Protein AF-A0A5R2MYH1-F1 (afdb_monomer_lite)

Foldseek 3Di:
DDPPPLAPDFPAWAWEDDPNDIWIWTHDPNWTFIDDPVLLQDLVSVQVSCCVGVVDGHDDDDNVRSNVVSVVRVVRHHYDYNVPDDDPPPPDWPDWDDPDDQWIWTHDPNDIDIDGDDDD

pLDDT: mean 88.07, std 13.49, range [37.47, 98.0]

Secondary structure (DSSP, 8-state):
-PPPTTS---SEEEEEEETTEEEEEEEETTEEEEE-HHHHH-HHHHHHHHHHHHS--PPP--HHHHHHHHHHHHHTPEEEEGGGSPPPTT---SEEEE-STTEEEEEETTEEEEEE----

Sequence (120 aa):
MMLSEDEFVIDRLVKYVGNGRVRWHVEFRGHRIELTTGQLKKQPTFRRKMLEQASVLPPQRTGANYRRWAVDLRKNAIELPWRDRPVDAGFAIDRLVSHGGDRWTVEYQGKAIKFTTTKL

Structure (mmCIF, N/CA/C/O backbone):
data_AF-A0A5R2MYH1-F1
#
_entry.id   AF-A0A5R2MYH1-F1
#
loop_
_atom_site.group_PDB
_atom_site.id
_atom_site.type_symbol
_atom_site.label_atom_id
_atom_site.label_alt_id
_atom_site.label_comp_id
_atom_site.label_asym_id
_atom_site.label_entity_id
_atom_site.label_seq_id
_atom_site.pdbx_PDB_ins_code
_atom_site.Cartn_x
_atom_site.Cartn_y
_atom_site.Cartn_z
_atom_site.occupancy
_atom_site.B_iso_or_equiv
_atom_site.auth_seq_id
_atom_site.auth_comp_id
_atom_site.auth_asym_id
_atom_site.auth_atom_id
_atom_site.pdbx_PDB_model_num
ATOM 1 N N . MET A 1 1 ? -18.241 -18.823 17.562 1.00 38.09 1 MET A N 1
ATOM 2 C CA . MET A 1 1 ? -17.811 -17.443 17.865 1.00 38.09 1 MET A CA 1
ATOM 3 C C . MET A 1 1 ? -17.980 -16.648 16.579 1.00 38.09 1 MET A C 1
ATOM 5 O O . MET A 1 1 ? -17.203 -16.861 15.660 1.00 38.09 1 MET A O 1
ATOM 9 N N . MET A 1 2 ? -19.067 -15.881 16.443 1.00 37.47 2 MET A N 1
ATOM 10 C CA . MET A 1 2 ? -19.255 -15.013 15.276 1.00 37.47 2 MET A CA 1
ATOM 11 C C . MET A 1 2 ? -18.335 -13.804 15.448 1.00 37.47 2 MET A C 1
ATOM 13 O O . MET A 1 2 ? -18.436 -13.110 16.458 1.00 37.47 2 MET A O 1
ATOM 17 N N . LEU A 1 3 ? -17.420 -13.583 14.505 1.00 44.72 3 LEU A N 1
ATOM 18 C CA . LEU A 1 3 ? -16.768 -12.283 14.355 1.00 44.72 3 LEU A CA 1
ATOM 19 C C . LEU A 1 3 ? -17.895 -11.297 14.032 1.00 44.72 3 LEU A C 1
ATOM 21 O O . LEU A 1 3 ? -18.620 -11.516 13.063 1.00 44.72 3 LEU A O 1
ATOM 25 N N . SER A 1 4 ? -18.119 -10.282 14.865 1.00 47.78 4 SER A N 1
ATOM 26 C CA . SER A 1 4 ? -19.108 -9.252 14.542 1.00 47.78 4 SER A CA 1
ATOM 27 C C . SER A 1 4 ? -18.712 -8.614 13.210 1.00 47.78 4 SER A C 1
ATOM 29 O O . SER A 1 4 ? -17.544 -8.258 13.043 1.00 47.78 4 SER A O 1
ATOM 31 N N . GLU A 1 5 ? -19.659 -8.435 12.286 1.00 47.34 5 GLU A N 1
ATOM 32 C CA . GLU A 1 5 ? -19.436 -7.771 10.986 1.00 47.34 5 GLU A CA 1
ATOM 33 C C . GLU A 1 5 ? -18.792 -6.369 11.113 1.00 47.34 5 GLU A C 1
ATOM 35 O O . GLU A 1 5 ? -18.248 -5.841 10.138 1.00 47.34 5 GLU A O 1
ATOM 40 N N . ASP A 1 6 ? -18.802 -5.805 12.326 1.00 51.75 6 ASP A N 1
ATOM 41 C CA . ASP A 1 6 ? -18.200 -4.534 12.732 1.00 51.75 6 ASP A CA 1
ATOM 42 C C . ASP A 1 6 ? -16.682 -4.556 12.987 1.00 51.75 6 ASP A C 1
ATOM 44 O O . ASP A 1 6 ? -16.073 -3.494 13.163 1.00 51.75 6 ASP A O 1
ATOM 48 N N . GLU A 1 7 ? -16.019 -5.717 13.010 1.00 68.88 7 GLU A N 1
ATOM 49 C CA . GLU A 1 7 ? -14.561 -5.729 13.132 1.00 68.88 7 GLU A CA 1
ATOM 50 C C . GLU A 1 7 ? -13.925 -5.458 11.761 1.00 68.88 7 GLU A C 1
ATOM 52 O O . GLU A 1 7 ? -14.109 -6.195 10.793 1.00 68.88 7 GLU A O 1
ATOM 57 N N . PHE A 1 8 ? -13.170 -4.360 11.646 1.00 83.50 8 PHE A N 1
ATOM 58 C CA . PHE A 1 8 ? -12.404 -4.062 10.436 1.00 83.50 8 PHE A CA 1
ATOM 59 C C . PHE A 1 8 ? -11.283 -5.091 10.261 1.00 83.50 8 PHE A C 1
ATOM 61 O O . PHE A 1 8 ? -10.181 -4.933 10.801 1.00 83.50 8 PHE A O 1
ATOM 68 N N . VAL A 1 9 ? -11.589 -6.136 9.499 1.00 88.00 9 VAL A N 1
ATOM 69 C CA . VAL A 1 9 ? -10.686 -7.227 9.140 1.00 88.00 9 VAL A CA 1
ATOM 70 C C . VAL A 1 9 ? -10.244 -7.039 7.693 1.00 88.00 9 VAL A C 1
ATOM 72 O O . VAL A 1 9 ? -11.063 -6.841 6.802 1.00 88.00 9 VAL A O 1
ATOM 75 N N . ILE A 1 10 ? -8.932 -7.058 7.474 1.00 92.50 10 ILE A N 1
ATOM 76 C CA . ILE A 1 10 ? -8.328 -7.063 6.140 1.00 92.50 10 ILE A CA 1
ATOM 77 C C . ILE A 1 10 ? -8.204 -8.521 5.704 1.00 92.50 10 ILE A C 1
ATOM 79 O O . ILE A 1 10 ? -7.672 -9.321 6.474 1.00 92.50 10 ILE A O 1
ATOM 83 N N . ASP A 1 11 ? -8.628 -8.845 4.481 1.00 94.00 11 ASP A N 1
ATOM 84 C CA . ASP A 1 11 ? -8.556 -10.213 3.953 1.00 94.00 11 ASP A CA 1
ATOM 85 C C . ASP A 1 11 ? -7.094 -10.635 3.785 1.00 94.00 11 ASP A C 1
ATOM 87 O O . ASP A 1 11 ? -6.681 -11.725 4.182 1.00 94.00 11 ASP A O 1
ATOM 91 N N . ARG A 1 12 ? -6.285 -9.738 3.208 1.00 95.31 12 ARG A N 1
ATOM 92 C CA . ARG A 1 12 ? -4.862 -9.976 2.971 1.00 95.31 12 ARG A CA 1
ATOM 93 C C . ARG A 1 12 ? -4.077 -8.677 2.855 1.00 95.31 12 ARG A C 1
ATOM 95 O O . ARG A 1 12 ? -4.548 -7.682 2.309 1.00 95.31 12 ARG A O 1
ATOM 102 N N . LEU A 1 13 ? -2.826 -8.708 3.309 1.00 97.38 13 LEU A N 1
ATOM 103 C CA . LEU A 1 13 ? -1.828 -7.699 2.966 1.00 97.38 13 LEU A CA 1
ATOM 104 C C . LEU A 1 13 ? -0.735 -8.338 2.106 1.00 97.38 13 LEU A C 1
ATOM 106 O O . LEU A 1 13 ? -0.121 -9.325 2.508 1.00 97.38 13 LEU A O 1
ATOM 110 N N . VAL A 1 14 ? -0.468 -7.751 0.942 1.00 97.88 14 VAL A N 1
ATOM 111 C CA . VAL A 1 14 ? 0.608 -8.172 0.037 1.00 97.88 14 VAL A CA 1
ATOM 112 C C . VAL A 1 14 ? 1.655 -7.073 -0.061 1.00 97.88 14 VAL A C 1
ATOM 114 O O . VAL A 1 14 ? 1.321 -5.897 -0.201 1.00 97.88 14 VAL A O 1
ATOM 117 N N . LYS A 1 15 ? 2.931 -7.442 0.014 1.00 98.00 15 LYS A N 1
ATOM 118 C CA . LYS A 1 15 ? 4.083 -6.552 -0.121 1.00 98.00 15 LYS A CA 1
ATOM 119 C C . LYS A 1 15 ? 4.842 -6.913 -1.393 1.00 98.00 15 LYS A C 1
ATOM 121 O O . LYS A 1 15 ? 5.453 -7.969 -1.463 1.00 98.00 15 LYS A O 1
ATOM 126 N N . TYR A 1 16 ? 4.859 -6.013 -2.365 1.00 97.12 16 TYR A N 1
ATOM 127 C CA . TYR A 1 16 ? 5.634 -6.167 -3.592 1.00 97.12 16 TYR A CA 1
ATOM 128 C C . TYR A 1 16 ? 6.992 -5.488 -3.453 1.00 97.12 16 TYR A C 1
ATOM 130 O O . TYR A 1 16 ? 7.042 -4.303 -3.105 1.00 97.12 16 TYR A O 1
ATOM 138 N N . VAL A 1 17 ? 8.080 -6.211 -3.737 1.00 96.06 17 VAL A N 1
ATOM 139 C CA . VAL A 1 17 ? 9.463 -5.726 -3.562 1.00 96.06 17 VAL A CA 1
ATOM 140 C C . VAL A 1 17 ? 10.300 -5.937 -4.822 1.00 96.06 17 VAL A C 1
ATOM 142 O O . VAL A 1 17 ? 10.297 -7.015 -5.408 1.00 96.06 17 VAL A O 1
ATOM 145 N N . GLY A 1 18 ? 11.044 -4.912 -5.246 1.00 93.12 18 GLY A N 1
ATOM 146 C CA . GLY A 1 18 ? 12.004 -5.035 -6.349 1.00 93.12 18 GLY A CA 1
ATOM 147 C C . GLY A 1 18 ? 12.646 -3.709 -6.741 1.00 93.12 18 GLY A C 1
ATOM 148 O O . GLY A 1 18 ? 12.014 -2.659 -6.646 1.00 93.12 18 GLY A O 1
ATOM 149 N N . ASN A 1 19 ? 13.915 -3.745 -7.161 1.00 89.81 19 ASN A N 1
ATOM 150 C CA . ASN A 1 19 ? 14.705 -2.571 -7.568 1.00 89.81 19 ASN A CA 1
ATOM 151 C C . ASN A 1 19 ? 14.645 -1.406 -6.557 1.00 89.81 19 ASN A C 1
ATOM 153 O O . ASN A 1 19 ? 14.439 -0.252 -6.930 1.00 89.81 19 ASN A O 1
ATOM 157 N N . GLY A 1 20 ? 14.736 -1.716 -5.257 1.00 90.44 20 GLY A N 1
ATOM 158 C CA . GLY A 1 20 ? 14.639 -0.728 -4.171 1.00 90.44 20 GLY A CA 1
ATOM 159 C C . GLY A 1 20 ? 13.235 -0.148 -3.939 1.00 90.44 20 GLY A C 1
ATOM 160 O O . GLY A 1 20 ? 13.063 0.730 -3.095 1.00 90.44 20 GLY A O 1
ATOM 161 N N . ARG A 1 21 ? 12.213 -0.625 -4.660 1.00 91.25 21 ARG A N 1
ATOM 162 C CA . ARG A 1 21 ? 10.820 -0.181 -4.531 1.00 91.25 21 ARG A CA 1
ATOM 163 C C . ARG A 1 21 ? 10.014 -1.146 -3.671 1.00 91.25 21 ARG A C 1
ATOM 165 O O . ARG A 1 21 ? 10.222 -2.357 -3.709 1.00 91.25 21 ARG A O 1
ATOM 172 N N . VAL A 1 22 ? 9.061 -0.584 -2.924 1.00 95.81 22 VAL A N 1
ATOM 173 C CA . VAL A 1 22 ? 8.088 -1.332 -2.119 1.00 9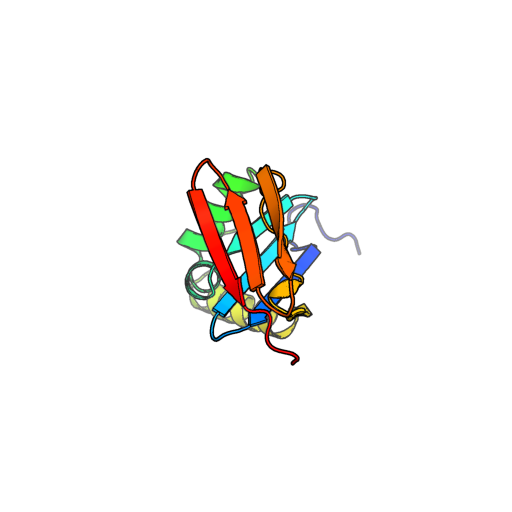5.81 22 VAL A CA 1
ATOM 174 C C . VAL A 1 22 ? 6.690 -0.755 -2.319 1.00 95.81 22 VAL A C 1
ATOM 176 O O . VAL A 1 22 ? 6.492 0.457 -2.182 1.00 95.81 22 VAL A O 1
ATOM 179 N N . ARG A 1 23 ? 5.715 -1.623 -2.597 1.00 96.50 23 ARG A N 1
ATOM 180 C CA . ARG A 1 23 ? 4.283 -1.290 -2.620 1.00 96.50 23 ARG A CA 1
ATOM 181 C C . ARG A 1 23 ? 3.486 -2.305 -1.828 1.00 96.50 23 ARG A C 1
ATOM 183 O O . ARG A 1 23 ? 3.816 -3.483 -1.820 1.00 96.50 23 ARG A O 1
ATOM 190 N N . TRP A 1 24 ? 2.453 -1.823 -1.156 1.00 97.56 24 TRP A N 1
ATOM 191 C CA . TRP A 1 24 ? 1.572 -2.632 -0.329 1.00 97.56 24 TRP A CA 1
ATOM 192 C C . TRP A 1 24 ? 0.195 -2.653 -0.958 1.00 97.56 24 TRP A C 1
ATOM 194 O O . TRP A 1 24 ? -0.328 -1.588 -1.274 1.00 97.56 24 TRP A O 1
ATOM 204 N N . HIS A 1 25 ? -0.385 -3.832 -1.127 1.00 96.81 25 HIS A N 1
ATOM 205 C CA . HIS A 1 25 ? -1.767 -3.989 -1.560 1.00 96.81 25 HIS A CA 1
ATOM 206 C C . HIS A 1 25 ? -2.572 -4.580 -0.411 1.00 96.81 25 HIS A C 1
ATOM 208 O O . HIS A 1 25 ? -2.254 -5.661 0.082 1.00 96.81 25 HIS A O 1
ATOM 214 N N . VAL A 1 26 ? -3.583 -3.840 0.028 1.00 96.44 26 VAL A N 1
ATOM 215 C CA . VAL A 1 26 ? -4.588 -4.311 0.983 1.00 96.44 26 VAL A CA 1
ATOM 216 C C . VAL A 1 26 ? -5.725 -4.907 0.173 1.00 96.44 26 VAL A C 1
ATOM 218 O O . VAL A 1 26 ? -6.322 -4.196 -0.633 1.00 96.44 26 VAL A O 1
ATOM 221 N N . GLU A 1 27 ? -6.010 -6.185 0.381 1.00 95.00 27 GLU A N 1
ATOM 222 C CA . GLU A 1 27 ? -7.204 -6.834 -0.153 1.00 95.00 27 GLU A CA 1
ATOM 223 C C . GLU A 1 27 ? -8.292 -6.789 0.923 1.00 95.00 27 GLU A C 1
ATOM 225 O O . GLU A 1 27 ? -8.064 -7.199 2.065 1.00 95.00 27 GLU A O 1
ATOM 230 N N . PHE A 1 28 ? -9.431 -6.190 0.588 1.00 93.44 28 PHE A N 1
ATOM 231 C CA . PHE A 1 28 ? -10.535 -5.969 1.517 1.00 93.44 28 PHE A CA 1
ATOM 232 C C . PHE A 1 28 ? -11.871 -6.001 0.779 1.00 93.44 28 PHE A C 1
ATOM 234 O O . PHE A 1 28 ? -12.149 -5.117 -0.035 1.00 93.44 28 PHE A O 1
ATOM 241 N N . ARG A 1 29 ? -12.718 -6.990 1.077 1.00 91.44 29 ARG A N 1
ATOM 242 C CA . ARG A 1 29 ? -14.065 -7.147 0.500 1.00 91.44 29 ARG A CA 1
ATOM 243 C C . ARG A 1 29 ? -14.048 -7.016 -1.029 1.00 91.44 29 ARG A C 1
ATOM 245 O O . ARG A 1 29 ? -14.809 -6.241 -1.602 1.00 91.44 29 ARG A O 1
ATOM 252 N N . GLY A 1 30 ? -13.101 -7.696 -1.678 1.00 89.75 30 GLY A N 1
ATOM 253 C CA . GLY A 1 30 ? -12.909 -7.661 -3.135 1.00 89.75 30 GLY A CA 1
ATOM 254 C C . GLY A 1 30 ? -12.206 -6.412 -3.690 1.00 89.75 30 GLY A C 1
ATOM 255 O O . GLY A 1 30 ? -11.865 -6.387 -4.869 1.00 89.75 30 GLY A O 1
ATOM 256 N N . HIS A 1 31 ? -11.927 -5.400 -2.866 1.00 91.50 31 HIS A N 1
ATOM 257 C CA . HIS A 1 31 ? -11.131 -4.240 -3.262 1.00 91.50 31 HIS A CA 1
ATOM 258 C C . HIS A 1 31 ? -9.644 -4.522 -3.085 1.00 91.50 31 HIS A C 1
ATOM 260 O O . HIS A 1 31 ? -9.239 -5.197 -2.140 1.00 91.50 31 HIS A O 1
ATOM 266 N N . ARG A 1 32 ? -8.820 -3.931 -3.953 1.00 93.00 32 ARG A N 1
ATOM 267 C CA . ARG A 1 32 ? -7.359 -3.953 -3.852 1.00 93.00 32 ARG A CA 1
ATOM 268 C C . ARG A 1 32 ? -6.836 -2.526 -3.771 1.00 93.00 32 ARG A C 1
ATOM 270 O O . ARG A 1 32 ? -6.825 -1.809 -4.764 1.00 93.00 32 ARG A O 1
ATOM 277 N N . ILE A 1 33 ? -6.396 -2.123 -2.584 1.00 94.12 33 ILE A N 1
ATOM 278 C CA . ILE A 1 33 ? -5.971 -0.754 -2.296 1.00 94.12 33 ILE A CA 1
ATOM 279 C C . ILE A 1 33 ? -4.446 -0.690 -2.291 1.00 94.12 33 ILE A C 1
ATOM 281 O O . ILE A 1 33 ? -3.797 -1.300 -1.436 1.00 94.12 33 ILE A O 1
ATOM 285 N N . GLU A 1 34 ? -3.863 0.084 -3.208 1.00 94.31 34 GLU A N 1
ATOM 286 C CA . GLU A 1 34 ? -2.416 0.308 -3.232 1.00 94.31 34 GLU A CA 1
ATOM 287 C C . GLU A 1 34 ? -1.978 1.409 -2.250 1.00 94.31 34 GLU A C 1
ATOM 289 O O . GLU A 1 34 ? -2.538 2.508 -2.1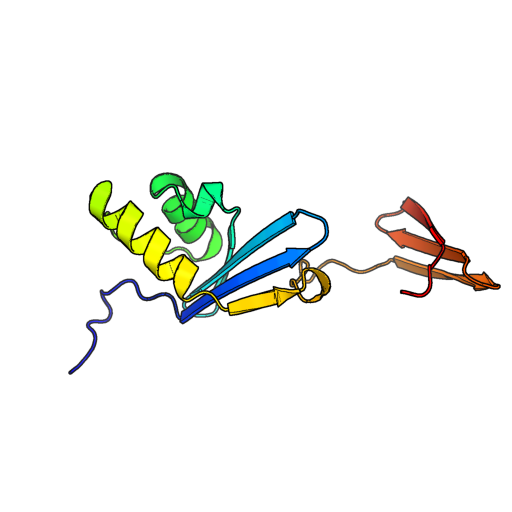94 1.00 94.31 34 GLU A O 1
ATOM 294 N N . LEU A 1 35 ? -0.905 1.127 -1.507 1.00 95.94 35 LEU A N 1
ATOM 295 C CA . LEU A 1 35 ? -0.299 2.006 -0.515 1.00 95.94 35 LEU A CA 1
ATOM 296 C C . LEU A 1 35 ? 1.236 1.996 -0.612 1.00 95.94 35 LEU A C 1
ATOM 298 O O . LEU A 1 35 ? 1.879 0.979 -0.880 1.00 95.94 35 LEU A O 1
ATOM 302 N N . THR A 1 36 ? 1.861 3.129 -0.298 1.00 96.56 36 THR A N 1
ATOM 303 C CA . THR A 1 36 ? 3.271 3.158 0.118 1.00 96.56 36 THR A CA 1
ATOM 304 C C . THR A 1 36 ? 3.409 2.719 1.575 1.00 96.56 36 THR A C 1
ATOM 306 O O . THR A 1 36 ? 2.467 2.800 2.367 1.00 96.56 36 THR A O 1
ATOM 309 N N . THR A 1 37 ? 4.629 2.359 1.984 1.00 96.62 37 THR A N 1
ATOM 310 C CA . THR A 1 37 ? 4.944 2.089 3.397 1.00 96.62 37 THR A CA 1
ATOM 311 C C . THR A 1 37 ? 4.557 3.259 4.309 1.00 96.62 37 THR A C 1
ATOM 313 O O . THR A 1 37 ? 4.080 3.048 5.422 1.00 96.62 37 THR A O 1
ATOM 316 N N . GLY A 1 38 ? 4.754 4.502 3.854 1.00 96.94 38 GLY A N 1
ATOM 317 C CA . GLY A 1 38 ? 4.405 5.699 4.621 1.00 96.94 38 GLY A CA 1
ATOM 318 C C . GLY A 1 38 ? 2.896 5.877 4.793 1.00 96.94 38 GLY A C 1
ATOM 319 O O . GLY A 1 38 ? 2.449 6.226 5.883 1.00 96.94 38 GLY A O 1
ATOM 320 N N . GLN A 1 39 ? 2.116 5.592 3.746 1.00 97.44 39 GLN A N 1
ATOM 321 C CA . GLN A 1 39 ? 0.652 5.653 3.791 1.00 97.44 39 GLN A CA 1
ATOM 322 C C . GLN A 1 39 ? 0.082 4.577 4.723 1.00 97.44 39 GLN A C 1
ATOM 324 O O . GLN A 1 39 ? -0.767 4.888 5.550 1.00 97.44 39 GLN A O 1
ATOM 329 N N . LEU A 1 40 ? 0.619 3.352 4.674 1.00 97.06 40 LEU A N 1
ATOM 330 C CA . LEU A 1 40 ? 0.227 2.268 5.580 1.00 97.06 40 LEU A CA 1
ATOM 331 C C . LEU A 1 40 ? 0.558 2.586 7.051 1.00 97.06 40 LEU A C 1
ATOM 333 O O . LEU A 1 40 ? -0.227 2.303 7.953 1.00 97.06 40 LEU A O 1
ATOM 337 N N . LYS A 1 41 ? 1.699 3.233 7.319 1.00 97.06 41 LYS A N 1
ATOM 338 C CA . LYS A 1 41 ? 2.123 3.617 8.680 1.00 97.06 41 LYS A CA 1
ATOM 339 C C . LYS A 1 41 ? 1.325 4.773 9.295 1.00 97.06 41 LYS A C 1
ATOM 341 O O . LYS A 1 41 ? 1.416 4.967 10.506 1.00 97.06 41 LYS A O 1
ATOM 346 N N . LYS A 1 42 ? 0.566 5.546 8.512 1.00 97.12 42 LYS A N 1
ATOM 347 C CA . LYS A 1 42 ? -0.165 6.732 8.989 1.00 97.12 42 LYS A CA 1
ATOM 348 C C . LYS A 1 42 ? -1.674 6.505 8.910 1.00 97.12 42 LYS A C 1
ATOM 350 O O . LYS A 1 42 ? -2.235 6.517 7.820 1.00 97.12 42 LYS A O 1
ATOM 355 N N . GLN A 1 43 ? -2.338 6.390 10.064 1.00 96.25 43 GLN A N 1
ATOM 356 C CA . GLN A 1 43 ? -3.781 6.116 10.129 1.00 96.25 43 GLN A CA 1
ATOM 357 C C . GLN A 1 43 ? -4.640 7.080 9.303 1.00 96.25 43 GLN A C 1
ATOM 359 O O . GLN A 1 43 ? -5.488 6.584 8.565 1.00 96.25 43 GLN A O 1
ATOM 364 N N . PRO A 1 44 ? -4.439 8.414 9.350 1.00 96.94 44 PRO A N 1
ATOM 365 C CA . PRO A 1 44 ? -5.273 9.316 8.558 1.00 96.94 44 PRO A CA 1
ATOM 366 C C . PRO A 1 44 ? -5.159 9.032 7.059 1.00 96.94 44 PRO A C 1
ATOM 368 O O . PRO A 1 44 ? -6.152 9.028 6.339 1.00 96.94 44 PRO A O 1
ATOM 371 N N . THR A 1 45 ? -3.947 8.732 6.586 1.00 97.19 45 THR A N 1
ATOM 372 C CA . THR A 1 45 ? -3.699 8.454 5.170 1.00 97.19 45 THR A CA 1
ATOM 373 C C . THR A 1 45 ? -4.227 7.087 4.752 1.00 97.19 45 THR A C 1
ATOM 375 O O . THR A 1 45 ? -4.834 6.985 3.691 1.00 97.19 45 THR A O 1
ATOM 378 N N . PHE A 1 46 ? -4.040 6.065 5.590 1.00 97.19 46 PHE A N 1
ATOM 379 C CA . PHE A 1 46 ? -4.615 4.736 5.393 1.00 97.19 46 PHE A CA 1
ATOM 380 C C . PHE A 1 46 ? -6.143 4.802 5.299 1.00 97.19 46 PHE A C 1
ATOM 382 O O 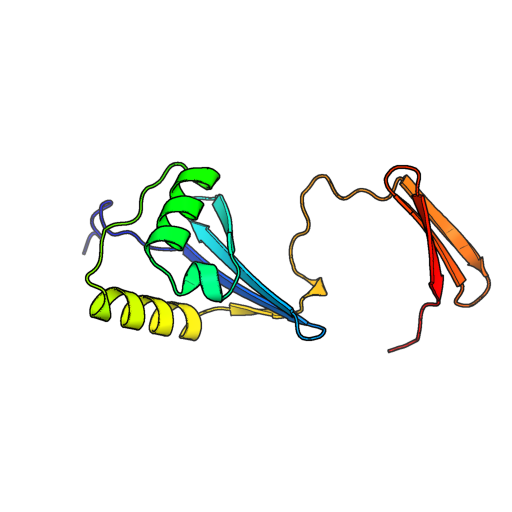. PHE A 1 46 ? -6.722 4.361 4.312 1.00 97.19 46 PHE A O 1
ATOM 389 N N . ARG A 1 47 ? -6.791 5.435 6.284 1.00 96.69 47 ARG A N 1
ATOM 390 C CA . ARG A 1 47 ? -8.249 5.596 6.323 1.00 96.69 47 ARG A CA 1
ATOM 391 C C . ARG A 1 47 ? -8.782 6.329 5.104 1.00 96.69 47 ARG A C 1
ATOM 393 O O . ARG A 1 47 ? -9.757 5.882 4.517 1.00 96.69 47 ARG A O 1
ATOM 400 N N . ARG A 1 48 ? -8.125 7.422 4.709 1.00 97.56 48 ARG A N 1
ATOM 401 C CA . ARG A 1 48 ? -8.497 8.175 3.510 1.00 97.56 48 ARG A CA 1
ATOM 402 C C . ARG A 1 48 ? -8.412 7.301 2.257 1.00 97.56 48 ARG A C 1
ATOM 404 O O . ARG A 1 48 ? -9.340 7.306 1.467 1.00 97.56 48 ARG A O 1
ATOM 411 N N . LYS A 1 49 ? -7.347 6.508 2.102 1.00 96.69 49 LYS A N 1
ATOM 412 C CA . LYS A 1 49 ? -7.186 5.605 0.951 1.00 96.69 49 LYS A CA 1
ATOM 413 C C . LYS A 1 49 ? -8.241 4.500 0.902 1.00 96.69 49 LYS A C 1
ATOM 415 O O . LYS A 1 49 ? -8.742 4.215 -0.179 1.00 96.69 49 LYS A O 1
ATOM 420 N N . MET A 1 50 ? -8.590 3.923 2.051 1.00 95.75 50 MET A N 1
ATOM 421 C CA . MET A 1 50 ? -9.677 2.943 2.155 1.00 95.75 50 MET A CA 1
ATOM 422 C C . MET A 1 50 ? -11.032 3.564 1.796 1.00 95.75 50 MET A C 1
ATOM 424 O O . MET A 1 50 ? -11.789 2.967 1.041 1.00 95.75 50 MET A O 1
ATOM 428 N N . LEU A 1 51 ? -11.308 4.785 2.264 1.00 95.06 51 LEU A N 1
ATOM 429 C CA . LEU A 1 51 ? -12.545 5.490 1.927 1.00 95.06 51 LEU A CA 1
ATOM 430 C C . LEU A 1 51 ? -12.618 5.826 0.431 1.00 95.06 51 LEU A C 1
ATOM 432 O O . LEU A 1 51 ? -13.650 5.615 -0.188 1.00 95.06 51 LEU A O 1
ATOM 436 N N . GLU A 1 52 ? -11.523 6.313 -0.155 1.00 95.06 52 GLU A N 1
ATOM 437 C CA . GLU A 1 52 ? -11.455 6.667 -1.579 1.00 95.06 52 GLU A CA 1
ATOM 438 C C . GLU A 1 52 ? -11.662 5.456 -2.501 1.00 95.06 52 GLU A C 1
ATOM 440 O O . GLU A 1 52 ? -12.328 5.580 -3.521 1.00 95.06 52 GLU A O 1
ATOM 445 N N . GLN A 1 53 ? -11.059 4.306 -2.176 1.00 93.12 53 GLN A N 1
ATOM 446 C CA . GLN A 1 53 ? -10.987 3.161 -3.097 1.00 93.12 53 GLN A CA 1
ATOM 447 C C . GLN A 1 53 ? -11.954 2.025 -2.772 1.00 93.12 53 GLN A C 1
ATOM 449 O O . GLN A 1 53 ? -12.226 1.212 -3.645 1.00 93.12 53 GLN A O 1
ATOM 454 N N . ALA A 1 54 ? -12.437 1.941 -1.534 1.00 92.81 54 ALA A N 1
ATOM 455 C CA . ALA A 1 54 ? -13.341 0.885 -1.087 1.00 92.81 54 ALA A CA 1
ATOM 456 C C . ALA A 1 54 ? -14.606 1.428 -0.414 1.00 92.81 54 ALA A C 1
ATOM 458 O O . ALA A 1 54 ? -15.373 0.651 0.146 1.00 92.81 54 ALA A O 1
ATOM 459 N N . SER A 1 55 ? -14.802 2.755 -0.404 1.00 92.81 55 SER A N 1
ATOM 460 C CA . SER A 1 55 ? -15.953 3.427 0.221 1.00 92.81 55 SER A CA 1
ATOM 461 C C . SER A 1 55 ? -16.188 3.033 1.686 1.00 92.81 55 SER A C 1
ATOM 463 O O . SER A 1 55 ? -17.291 3.165 2.206 1.00 92.81 55 SER A O 1
ATOM 465 N N . VAL A 1 56 ? -15.134 2.585 2.377 1.00 92.12 56 VAL A N 1
ATOM 466 C CA . VAL A 1 56 ? -15.177 2.160 3.779 1.00 92.12 56 VAL A CA 1
ATOM 467 C C . VAL A 1 56 ? -14.207 2.993 4.594 1.00 92.12 56 VAL A C 1
ATOM 469 O O . VAL A 1 56 ? -13.047 3.170 4.226 1.00 92.12 56 VAL A O 1
ATOM 472 N N . LEU A 1 57 ? -14.679 3.473 5.744 1.00 93.06 57 LEU A N 1
ATOM 473 C CA . LEU A 1 57 ? -13.874 4.202 6.712 1.00 93.06 57 LEU A CA 1
ATOM 474 C C . LEU A 1 57 ? -13.439 3.257 7.849 1.00 93.06 57 LEU A C 1
ATOM 476 O O . LEU A 1 57 ? -14.257 2.931 8.705 1.00 93.06 57 LEU A O 1
ATOM 480 N N . PRO A 1 58 ? -12.161 2.831 7.908 1.00 91.94 58 PRO A N 1
ATOM 481 C CA . PRO A 1 58 ? -11.671 1.973 8.986 1.00 91.94 58 PRO A CA 1
ATOM 482 C C . PRO A 1 58 ? -11.815 2.649 10.361 1.00 91.94 58 PRO A C 1
ATOM 484 O O . PRO A 1 58 ? -11.679 3.875 10.442 1.00 91.94 58 PRO A O 1
ATOM 487 N N . PRO A 1 59 ? -11.989 1.889 11.459 1.00 90.50 59 PRO A N 1
ATOM 488 C CA . PRO A 1 59 ? -12.183 2.425 12.802 1.00 90.50 59 PRO A CA 1
ATOM 489 C C . PRO A 1 59 ? -10.998 3.274 13.263 1.00 90.50 59 PRO A C 1
ATOM 491 O O . PRO A 1 59 ? -9.855 3.115 12.816 1.00 90.50 59 PRO A O 1
ATOM 494 N N . GLN A 1 60 ? -11.269 4.226 14.161 1.00 92.69 60 GLN A N 1
ATOM 495 C CA . GLN A 1 60 ? -10.214 5.078 14.710 1.00 92.69 60 GLN A CA 1
ATOM 496 C C . GLN A 1 60 ? -9.531 4.327 15.836 1.00 92.69 60 GLN A C 1
ATOM 498 O O . GLN A 1 60 ? -10.178 3.873 16.773 1.00 92.69 60 GLN A O 1
ATOM 503 N N . ARG A 1 61 ? -8.212 4.188 15.747 1.00 92.00 61 ARG A N 1
ATOM 504 C CA . ARG A 1 61 ? -7.405 3.587 16.814 1.00 92.00 61 ARG A CA 1
ATOM 505 C C . ARG A 1 61 ? -6.543 4.672 17.437 1.00 92.00 61 ARG A C 1
ATOM 507 O O . ARG A 1 61 ? -6.051 5.545 16.721 1.00 92.00 61 ARG A O 1
ATOM 514 N N . THR A 1 62 ? -6.293 4.588 18.740 1.00 93.25 62 THR A N 1
ATOM 515 C CA . THR A 1 62 ? -5.301 5.454 19.394 1.00 93.25 62 THR A CA 1
ATOM 516 C C . THR A 1 62 ? -3.933 5.306 18.715 1.00 93.25 62 THR A C 1
ATOM 518 O O . THR A 1 62 ? -3.625 4.273 18.110 1.00 93.25 62 THR A O 1
ATOM 521 N N . GLY A 1 63 ? -3.083 6.333 18.798 1.00 90.50 63 GLY A N 1
ATOM 522 C CA . GLY A 1 63 ? -1.816 6.360 18.058 1.00 90.50 63 GLY A CA 1
ATOM 523 C C . GLY A 1 63 ? -0.868 5.197 18.387 1.00 90.50 63 GLY A C 1
ATOM 524 O O . GLY A 1 63 ? -0.166 4.705 17.503 1.00 90.50 63 GLY A O 1
ATOM 525 N N . ALA A 1 64 ? -0.841 4.723 19.636 1.00 93.56 64 ALA A N 1
ATOM 526 C CA . ALA A 1 64 ? -0.066 3.540 20.023 1.00 93.56 64 ALA A CA 1
ATOM 527 C C . ALA A 1 64 ? -0.673 2.249 19.449 1.00 93.56 64 ALA A C 1
ATOM 529 O O . ALA A 1 64 ? 0.039 1.464 18.818 1.00 93.56 64 ALA A O 1
ATOM 530 N N . ASN A 1 65 ? -1.993 2.082 19.573 1.00 93.50 65 ASN A N 1
ATOM 531 C CA . ASN A 1 65 ? -2.699 0.897 19.085 1.00 93.50 65 ASN A CA 1
ATOM 532 C C . ASN A 1 65 ? -2.594 0.768 17.565 1.00 93.50 65 ASN A C 1
ATOM 534 O O . ASN A 1 65 ? -2.362 -0.323 17.055 1.00 93.50 65 ASN A O 1
ATOM 538 N N . TYR A 1 66 ? -2.691 1.881 16.834 1.00 94.94 66 TYR A N 1
ATOM 539 C CA . TYR A 1 66 ? -2.503 1.867 15.387 1.00 94.94 66 TYR A CA 1
ATOM 540 C C . TYR A 1 66 ? -1.084 1.484 14.982 1.00 94.94 66 TYR A C 1
ATOM 542 O O . TYR A 1 66 ? -0.906 0.692 14.065 1.00 94.94 66 TYR A O 1
ATOM 550 N N . ARG A 1 67 ? -0.063 2.039 15.650 1.00 95.12 67 ARG A N 1
ATOM 551 C CA . ARG A 1 67 ? 1.335 1.707 15.345 1.00 95.12 67 ARG A CA 1
ATOM 552 C C . ARG A 1 67 ? 1.600 0.220 15.538 1.00 95.12 67 ARG A C 1
ATOM 554 O O . ARG A 1 67 ? 2.221 -0.382 14.666 1.00 95.12 67 ARG A O 1
ATOM 561 N N . ARG A 1 68 ? 1.101 -0.359 16.634 1.00 95.50 68 ARG A N 1
ATOM 562 C CA . ARG A 1 68 ? 1.194 -1.798 16.901 1.00 95.50 68 ARG A CA 1
ATOM 563 C C . ARG A 1 68 ? 0.459 -2.606 15.832 1.00 95.50 68 ARG A C 1
ATOM 565 O O . ARG A 1 68 ? 1.091 -3.405 15.155 1.00 95.50 68 ARG A O 1
ATOM 572 N N . TRP A 1 69 ? -0.811 -2.287 15.579 1.00 94.19 69 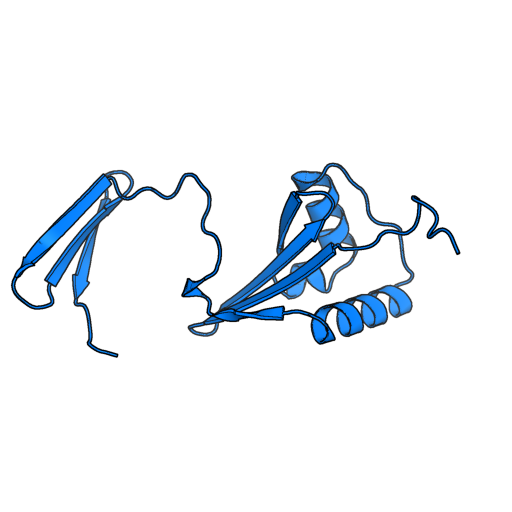TRP A N 1
ATOM 573 C CA . TRP A 1 69 ? -1.611 -2.924 14.530 1.00 94.19 69 TRP A CA 1
ATOM 574 C C . TRP A 1 69 ? -0.926 -2.879 13.154 1.00 94.19 69 TRP A C 1
ATOM 576 O O . TRP A 1 69 ? -0.815 -3.898 12.486 1.00 94.19 69 TRP A O 1
ATOM 586 N N . ALA A 1 70 ? -0.379 -1.732 12.745 1.00 95.00 70 ALA A N 1
ATOM 587 C CA . ALA A 1 70 ? 0.307 -1.585 11.462 1.00 95.00 70 ALA A CA 1
ATOM 588 C C . ALA A 1 70 ? 1.672 -2.298 11.412 1.00 95.00 70 ALA A C 1
ATOM 590 O O . ALA A 1 70 ? 2.190 -2.568 10.327 1.00 95.00 70 ALA A O 1
ATOM 591 N N . VAL A 1 71 ? 2.320 -2.548 12.553 1.00 96.56 71 VAL A N 1
ATOM 592 C CA . VAL A 1 71 ? 3.511 -3.409 12.628 1.00 96.56 71 VAL A CA 1
ATOM 593 C C . VAL A 1 71 ? 3.099 -4.863 12.461 1.00 96.56 71 VAL A C 1
ATOM 595 O O . VAL A 1 71 ? 3.661 -5.537 11.603 1.00 96.56 71 VAL A O 1
ATOM 598 N N . ASP A 1 72 ? 2.108 -5.309 13.225 1.00 94.75 72 ASP A N 1
ATOM 599 C CA . ASP A 1 72 ? 1.642 -6.693 13.215 1.00 94.75 72 ASP A CA 1
ATOM 600 C C . ASP A 1 72 ? 1.072 -7.063 11.841 1.00 94.75 72 ASP A C 1
ATOM 602 O O . ASP A 1 72 ? 1.447 -8.084 11.272 1.00 94.75 72 ASP A O 1
ATOM 606 N N . LEU A 1 73 ? 0.289 -6.175 11.224 1.00 94.12 73 LEU A N 1
ATOM 607 C CA . LEU A 1 73 ? -0.219 -6.364 9.867 1.00 94.12 73 LEU A CA 1
ATOM 608 C C . LEU A 1 73 ? 0.921 -6.546 8.849 1.00 94.12 73 LEU A C 1
ATOM 610 O O . LEU A 1 73 ? 0.885 -7.463 8.037 1.00 94.12 73 LEU A O 1
ATOM 614 N N . ARG A 1 74 ? 1.971 -5.715 8.912 1.00 96.19 74 ARG A N 1
ATOM 615 C CA . ARG A 1 74 ? 3.122 -5.819 7.994 1.00 96.19 74 ARG A CA 1
ATOM 616 C C . ARG A 1 74 ? 3.966 -7.069 8.223 1.00 96.19 74 ARG A C 1
ATOM 618 O O . ARG A 1 74 ? 4.564 -7.546 7.266 1.00 96.19 74 ARG A O 1
ATOM 625 N N . LYS A 1 75 ? 4.045 -7.571 9.459 1.00 95.94 75 LYS A N 1
ATOM 626 C CA . LYS A 1 75 ? 4.745 -8.828 9.772 1.00 95.94 75 LYS A CA 1
ATOM 627 C C . LYS A 1 75 ? 4.046 -10.041 9.160 1.00 95.94 75 LYS A C 1
ATOM 629 O O . LYS A 1 75 ? 4.724 -10.986 8.790 1.00 95.94 75 LYS A O 1
ATOM 634 N N . ASN A 1 76 ? 2.722 -9.985 9.033 1.00 95.94 76 ASN A N 1
ATOM 635 C CA . ASN A 1 76 ? 1.902 -11.048 8.449 1.00 95.94 76 ASN A CA 1
ATOM 636 C C . ASN A 1 76 ? 1.656 -10.862 6.941 1.00 95.94 76 ASN A C 1
ATOM 638 O O . ASN A 1 76 ? 0.822 -11.551 6.359 1.00 95.94 76 ASN A O 1
ATOM 642 N N . ALA A 1 77 ? 2.333 -9.907 6.300 1.00 97.50 77 ALA A N 1
ATOM 643 C CA . ALA A 1 77 ? 2.146 -9.660 4.881 1.00 97.50 77 ALA A CA 1
ATOM 644 C C . ALA A 1 77 ? 2.801 -10.752 4.036 1.00 97.50 77 ALA A C 1
ATOM 646 O O . ALA A 1 77 ? 3.914 -11.193 4.319 1.00 97.50 77 ALA A O 1
ATOM 647 N N . ILE A 1 78 ? 2.142 -11.111 2.940 1.00 97.56 78 ILE A N 1
ATOM 648 C CA . ILE A 1 78 ? 2.725 -12.000 1.940 1.00 97.56 78 ILE A CA 1
ATOM 649 C C . ILE A 1 78 ? 3.644 -11.172 1.049 1.00 97.56 78 ILE A C 1
ATOM 651 O O . ILE A 1 78 ? 3.210 -10.192 0.444 1.00 97.56 78 ILE A O 1
ATOM 655 N N . GLU A 1 79 ? 4.916 -11.546 0.985 1.00 97.56 79 GLU A N 1
ATOM 656 C CA . GLU A 1 79 ? 5.896 -10.871 0.141 1.00 97.56 79 GLU A CA 1
ATOM 657 C C . GLU A 1 79 ? 5.926 -11.502 -1.253 1.00 97.56 79 GLU A C 1
ATOM 659 O O . GLU A 1 79 ? 6.028 -12.719 -1.384 1.00 97.56 79 GLU A O 1
ATOM 664 N N . LEU A 1 80 ? 5.825 -10.667 -2.289 1.00 96.88 80 LEU A N 1
ATOM 665 C CA . LEU A 1 80 ? 5.905 -11.069 -3.689 1.00 96.88 80 LEU A CA 1
ATOM 666 C C . LEU A 1 80 ? 6.938 -10.213 -4.447 1.00 96.88 80 LEU A C 1
ATOM 668 O O . LEU A 1 80 ? 7.160 -9.043 -4.107 1.00 96.88 80 LEU A O 1
ATOM 672 N N . PRO A 1 81 ? 7.559 -10.757 -5.506 1.00 95.06 81 PRO A N 1
ATOM 673 C CA . PRO A 1 81 ? 8.382 -9.988 -6.431 1.00 95.06 81 PRO A CA 1
ATOM 674 C C . PRO A 1 81 ? 7.634 -8.796 -7.043 1.00 95.06 81 PRO A C 1
ATOM 676 O O . PRO A 1 81 ? 6.458 -8.882 -7.385 1.00 95.06 81 PRO A O 1
ATOM 679 N N . TRP A 1 82 ? 8.336 -7.686 -7.284 1.00 92.69 82 TRP A N 1
ATOM 680 C CA . TRP A 1 82 ? 7.758 -6.491 -7.919 1.00 92.69 82 TRP A CA 1
ATOM 681 C C . TRP A 1 82 ? 7.138 -6.764 -9.289 1.00 92.69 82 TRP A C 1
ATOM 683 O O . TRP A 1 82 ? 6.165 -6.113 -9.657 1.00 92.69 82 TRP A O 1
ATOM 693 N N . ARG A 1 83 ? 7.701 -7.714 -10.043 1.00 87.69 83 ARG A N 1
ATOM 694 C CA . ARG A 1 83 ? 7.191 -8.106 -11.365 1.00 87.69 83 ARG A CA 1
ATOM 695 C C . ARG A 1 83 ? 5.788 -8.721 -11.302 1.00 87.69 83 ARG A C 1
ATOM 697 O O . ARG A 1 83 ? 5.059 -8.617 -12.276 1.00 87.69 83 ARG A O 1
ATOM 704 N N . ASP A 1 84 ? 5.414 -9.284 -10.154 1.00 90.38 84 ASP A N 1
ATOM 705 C CA . ASP A 1 84 ? 4.099 -9.888 -9.926 1.00 90.38 84 ASP A CA 1
ATOM 706 C C . ASP A 1 84 ? 3.087 -8.841 -9.432 1.00 90.38 84 ASP A C 1
ATOM 708 O O . ASP A 1 84 ? 1.918 -9.156 -9.209 1.00 90.38 84 ASP A O 1
ATOM 712 N N . ARG A 1 85 ? 3.521 -7.583 -9.239 1.00 90.62 85 ARG A N 1
ATOM 713 C CA . ARG A 1 85 ? 2.629 -6.497 -8.841 1.00 90.62 85 ARG A CA 1
ATOM 714 C C . ARG A 1 85 ? 1.617 -6.253 -9.961 1.00 90.62 85 ARG A C 1
ATOM 716 O O . ARG A 1 85 ? 2.036 -5.894 -11.063 1.00 90.62 85 ARG A O 1
ATOM 723 N N . PRO A 1 86 ? 0.308 -6.325 -9.669 1.00 85.06 86 PRO A N 1
ATOM 724 C CA . PRO A 1 86 ? -0.719 -5.903 -10.604 1.00 85.06 86 PRO A CA 1
ATOM 725 C C . PRO A 1 86 ? -0.454 -4.455 -11.022 1.00 85.06 86 PRO A C 1
ATOM 727 O O . PRO A 1 86 ? -0.374 -3.558 -10.177 1.00 85.06 86 PRO A O 1
ATOM 730 N N . VAL A 1 87 ? -0.271 -4.240 -12.319 1.00 75.00 87 VAL A N 1
ATOM 731 C CA . VAL A 1 87 ? -0.379 -2.917 -12.935 1.00 75.00 87 VAL A CA 1
ATOM 732 C C . VAL A 1 87 ? -1.844 -2.683 -13.287 1.00 75.00 87 VAL A C 1
ATOM 734 O O . VAL A 1 87 ? -2.593 -3.650 -13.429 1.00 75.00 87 VAL A O 1
ATOM 737 N N . ASP A 1 88 ? -2.266 -1.419 -13.355 1.00 66.69 88 ASP A N 1
ATOM 738 C CA . ASP A 1 88 ? -3.655 -1.069 -13.660 1.00 66.69 88 ASP A CA 1
ATOM 739 C C . ASP A 1 88 ? -4.155 -1.860 -14.873 1.00 66.69 88 ASP A C 1
ATOM 741 O O . ASP A 1 88 ? -3.429 -2.016 -15.855 1.00 66.69 88 ASP A O 1
ATOM 745 N N . ALA A 1 89 ? -5.402 -2.335 -14.824 1.00 55.03 89 ALA A N 1
ATOM 746 C CA . ALA A 1 89 ? -6.017 -3.128 -15.894 1.00 55.03 89 ALA A CA 1
ATOM 747 C C . ALA A 1 89 ? -6.067 -2.404 -17.262 1.00 55.03 89 ALA A C 1
ATOM 749 O O . ALA A 1 89 ? -6.409 -3.018 -18.266 1.00 55.03 89 ALA A O 1
ATOM 750 N N . GLY A 1 90 ? -5.715 -1.113 -17.307 1.00 54.75 90 GLY A N 1
ATOM 751 C CA . GLY A 1 90 ? -5.542 -0.318 -18.525 1.00 54.75 90 GLY A CA 1
ATOM 752 C C . GLY A 1 90 ? -4.102 -0.225 -19.048 1.00 54.75 90 GLY A C 1
ATOM 753 O O . GLY A 1 90 ? -3.872 0.485 -20.024 1.00 54.75 90 GLY A O 1
ATOM 754 N N . PHE A 1 91 ? -3.120 -0.890 -18.428 1.00 66.31 91 PHE A N 1
ATOM 755 C CA . PHE A 1 91 ? -1.767 -0.970 -18.978 1.00 66.31 91 PHE A CA 1
ATOM 756 C C . PHE A 1 91 ? -1.753 -1.946 -20.159 1.00 66.31 91 PHE A C 1
ATOM 758 O O . PHE A 1 91 ? -1.564 -3.150 -19.999 1.00 66.31 91 PHE A O 1
ATOM 765 N N . ALA A 1 92 ? -1.948 -1.399 -21.353 1.00 72.00 92 ALA A N 1
ATOM 766 C CA . ALA A 1 92 ? -1.711 -2.076 -22.615 1.00 72.00 92 ALA A CA 1
ATOM 767 C C . ALA A 1 92 ? -0.566 -1.366 -23.339 1.00 72.00 92 ALA A C 1
ATOM 769 O O . ALA A 1 92 ? -0.511 -0.138 -23.370 1.00 72.00 92 ALA A O 1
ATOM 770 N N . ILE A 1 93 ? 0.358 -2.142 -23.898 1.00 83.19 93 ILE A N 1
ATOM 771 C CA . ILE A 1 93 ? 1.309 -1.613 -24.875 1.00 83.19 93 ILE A CA 1
ATOM 772 C C . ILE A 1 93 ? 0.613 -1.563 -26.234 1.00 83.19 93 ILE A C 1
ATOM 774 O O . ILE A 1 93 ? -0.101 -2.499 -26.591 1.00 83.19 93 ILE A O 1
ATOM 778 N N . ASP A 1 94 ? 0.831 -0.491 -26.988 1.00 86.62 94 ASP A N 1
ATOM 779 C CA . ASP A 1 94 ? 0.242 -0.320 -28.318 1.00 86.62 94 ASP A CA 1
ATOM 780 C C . ASP A 1 94 ? 0.909 -1.279 -29.318 1.00 86.62 94 ASP A C 1
ATOM 782 O O . ASP A 1 94 ? 0.258 -1.872 -30.179 1.00 86.62 94 ASP A O 1
ATOM 786 N N . ARG A 1 95 ? 2.233 -1.455 -29.189 1.00 88.31 95 ARG A N 1
ATOM 787 C CA . ARG A 1 95 ? 3.035 -2.324 -30.057 1.00 88.31 95 ARG A CA 1
ATOM 788 C C . ARG A 1 95 ? 4.326 -2.778 -29.377 1.00 88.31 95 ARG A C 1
ATOM 790 O O . ARG A 1 95 ? 4.955 -2.012 -28.651 1.00 88.31 95 ARG A O 1
ATOM 797 N N . LEU A 1 96 ? 4.760 -4.001 -29.687 1.00 92.19 96 LEU A N 1
ATOM 798 C CA . LEU A 1 96 ? 6.091 -4.530 -29.375 1.00 92.19 96 LEU A CA 1
ATOM 799 C C . LEU A 1 96 ? 6.798 -4.940 -30.674 1.00 92.19 96 LEU A C 1
ATOM 801 O O . LEU A 1 96 ? 6.287 -5.779 -31.410 1.00 92.19 96 LEU A O 1
ATOM 805 N N . VAL A 1 97 ? 7.972 -4.367 -30.946 1.00 92.69 97 VAL A N 1
ATOM 806 C CA . VAL A 1 97 ? 8.788 -4.671 -32.135 1.00 92.69 97 VAL A CA 1
ATOM 807 C C . VAL A 1 97 ? 10.156 -5.196 -31.706 1.00 92.69 97 VAL A C 1
ATOM 809 O O . VAL A 1 97 ? 10.863 -4.530 -30.946 1.00 92.69 97 VAL A O 1
ATOM 812 N N . SER A 1 98 ? 10.539 -6.372 -32.210 1.00 90.00 98 SER A N 1
ATOM 813 C CA . SER A 1 98 ? 11.914 -6.879 -32.122 1.00 90.00 98 SER A CA 1
ATOM 814 C C . SER A 1 98 ? 12.731 -6.346 -33.298 1.00 90.00 98 SER A C 1
ATOM 816 O O . SER A 1 98 ? 12.289 -6.431 -34.441 1.00 90.00 98 SER A O 1
ATOM 818 N N . HIS A 1 99 ? 13.928 -5.826 -33.025 1.00 89.19 99 HIS A N 1
ATOM 819 C CA . HIS A 1 99 ? 14.875 -5.360 -34.053 1.00 89.19 99 HIS A CA 1
ATOM 820 C C . HIS A 1 99 ? 16.012 -6.362 -34.300 1.00 89.19 99 HIS A C 1
ATOM 822 O O . HIS A 1 99 ? 17.021 -6.019 -34.915 1.00 89.19 99 HIS A O 1
ATOM 828 N N . GLY A 1 100 ? 15.863 -7.593 -33.803 1.00 85.38 100 GLY A N 1
ATOM 829 C CA . GLY A 1 100 ? 16.908 -8.613 -33.812 1.00 85.38 100 GLY A CA 1
ATOM 830 C C . GLY A 1 100 ? 17.860 -8.516 -32.615 1.00 85.38 100 GLY A C 1
ATOM 831 O O . GLY A 1 100 ? 18.078 -7.450 -32.030 1.00 85.38 100 GLY A O 1
ATOM 832 N N . GLY A 1 101 ? 18.425 -9.666 -32.239 1.00 85.75 101 GLY A N 1
ATOM 833 C CA . GLY A 1 101 ? 19.268 -9.799 -31.053 1.00 85.75 101 GLY A CA 1
ATOM 834 C C . GLY A 1 101 ? 18.494 -9.517 -29.765 1.00 85.75 101 GLY A C 1
ATOM 835 O O . GLY A 1 101 ? 17.424 -10.070 -29.526 1.00 85.75 101 GLY A O 1
ATOM 836 N N . ASP A 1 102 ? 19.052 -8.649 -28.938 1.00 87.12 102 ASP A N 1
ATOM 837 C CA . ASP A 1 102 ? 18.534 -8.224 -27.643 1.00 87.12 102 ASP A CA 1
ATOM 838 C C . ASP A 1 102 ? 17.782 -6.884 -27.704 1.00 87.12 102 ASP A C 1
ATOM 840 O O . ASP A 1 102 ? 17.381 -6.367 -26.666 1.00 87.12 102 ASP A O 1
ATOM 844 N N . ARG A 1 103 ? 17.555 -6.310 -28.894 1.00 90.75 103 ARG A N 1
ATOM 845 C CA . ARG A 1 103 ? 16.964 -4.972 -29.059 1.00 90.75 103 ARG A CA 1
ATOM 846 C C . ARG A 1 103 ? 15.464 -5.005 -29.321 1.00 90.75 103 ARG A C 1
ATOM 848 O O . ARG A 1 103 ? 14.985 -5.653 -30.252 1.00 90.75 103 ARG A O 1
ATOM 855 N N . TRP A 1 104 ? 14.741 -4.189 -28.562 1.00 93.06 104 TRP A N 1
ATOM 856 C CA . TRP A 1 104 ? 13.288 -4.086 -28.613 1.00 93.06 104 TRP A CA 1
ATOM 857 C C . TRP A 1 104 ? 12.822 -2.631 -28.624 1.00 93.06 104 TRP A C 1
ATOM 859 O O . TRP A 1 104 ? 13.505 -1.720 -28.150 1.00 93.06 104 TRP A O 1
ATOM 869 N N . THR A 1 105 ? 11.634 -2.400 -29.176 1.00 93.00 105 THR A N 1
ATOM 870 C CA . THR A 1 105 ? 10.890 -1.145 -29.034 1.00 93.00 105 THR A CA 1
ATOM 871 C C . THR A 1 105 ? 9.474 -1.442 -28.568 1.00 93.00 105 THR A C 1
ATOM 873 O O . THR A 1 105 ? 8.792 -2.270 -29.166 1.00 93.00 105 THR A O 1
ATOM 876 N N . VAL A 1 106 ? 9.041 -0.754 -27.513 1.00 91.75 106 VAL A N 1
ATOM 877 C CA . VAL A 1 106 ? 7.648 -0.731 -27.052 1.00 91.75 106 VAL A CA 1
ATOM 878 C C . VAL A 1 106 ? 7.048 0.626 -27.378 1.00 91.75 106 VAL A C 1
ATOM 880 O O . VAL A 1 106 ? 7.625 1.654 -27.028 1.00 91.75 106 VAL A O 1
ATOM 883 N N . GLU A 1 107 ? 5.891 0.623 -28.025 1.00 89.31 107 GLU A N 1
ATOM 884 C CA . GLU A 1 107 ? 5.037 1.800 -28.160 1.00 89.31 107 GLU A CA 1
ATOM 885 C C . GLU A 1 107 ? 4.008 1.794 -27.021 1.00 89.31 107 GLU A C 1
ATOM 887 O O . GLU A 1 107 ? 3.348 0.783 -26.771 1.00 89.31 107 GLU A O 1
ATOM 892 N N . TYR A 1 108 ? 3.910 2.907 -26.298 1.00 85.44 108 TYR A N 1
ATOM 893 C CA . TYR A 1 108 ? 2.943 3.112 -25.223 1.00 85.44 108 TYR A CA 1
ATOM 894 C C . TYR A 1 108 ? 2.482 4.569 -25.205 1.00 85.44 108 TYR A C 1
ATOM 896 O O . TYR A 1 108 ? 3.300 5.477 -25.030 1.00 85.44 108 TYR A O 1
ATOM 904 N N . GLN A 1 109 ? 1.177 4.797 -25.369 1.00 84.25 109 GLN A N 1
ATOM 905 C CA . GLN A 1 109 ? 0.560 6.128 -25.391 1.00 84.25 109 GLN A CA 1
ATOM 906 C C . GLN A 1 109 ? 1.240 7.067 -26.402 1.00 84.25 109 GLN A C 1
ATOM 908 O O . GLN A 1 109 ? 1.560 8.218 -26.094 1.00 84.25 109 GLN A O 1
ATOM 913 N N . GLY A 1 110 ? 1.538 6.547 -27.597 1.00 84.94 110 GLY A N 1
ATOM 914 C CA . GLY A 1 110 ? 2.207 7.299 -28.666 1.00 84.94 110 GLY A CA 1
ATOM 915 C C . GLY A 1 110 ? 3.694 7.591 -28.419 1.00 84.94 110 GLY A C 1
ATOM 916 O O . GLY A 1 110 ? 4.309 8.332 -29.184 1.00 84.94 110 GLY A O 1
ATOM 917 N N . LYS A 1 111 ? 4.297 7.020 -27.368 1.00 87.88 111 LYS A N 1
ATOM 918 C CA . LYS A 1 111 ? 5.736 7.124 -27.092 1.00 87.88 111 LYS A CA 1
ATOM 919 C C . LYS A 1 111 ? 6.433 5.815 -27.426 1.00 87.88 111 LYS A C 1
ATOM 921 O O . LYS A 1 111 ? 6.024 4.760 -26.956 1.00 87.88 111 LYS A O 1
ATOM 926 N N . ALA A 1 112 ? 7.529 5.899 -28.174 1.00 90.38 112 ALA A N 1
ATOM 927 C CA . ALA A 1 112 ? 8.397 4.762 -28.452 1.00 90.38 112 ALA A CA 1
ATOM 928 C C . ALA A 1 112 ? 9.537 4.689 -27.424 1.00 90.38 112 ALA A C 1
ATOM 930 O O . ALA A 1 112 ? 10.333 5.621 -27.293 1.00 90.38 112 ALA A O 1
ATOM 931 N N . ILE A 1 113 ? 9.635 3.569 -26.711 1.00 90.69 113 ILE A N 1
ATOM 932 C CA . ILE A 1 113 ? 10.681 3.281 -25.727 1.00 90.69 113 ILE A CA 1
ATOM 933 C C . ILE A 1 113 ? 11.549 2.150 -26.275 1.00 90.69 113 ILE A C 1
ATOM 935 O O . ILE A 1 113 ? 11.066 1.042 -26.502 1.00 90.69 113 ILE A O 1
ATOM 939 N N . LYS A 1 114 ? 12.842 2.422 -26.472 1.00 91.31 114 LYS A N 1
ATOM 940 C CA . LYS A 1 114 ? 13.830 1.424 -26.901 1.00 91.31 114 LYS A CA 1
ATOM 941 C C . LYS A 1 114 ? 14.515 0.823 -25.682 1.00 91.31 114 LYS A C 1
ATOM 943 O O . LYS A 1 114 ? 14.941 1.566 -24.799 1.00 91.31 114 LYS A O 1
ATOM 948 N N . PHE A 1 115 ? 14.652 -0.494 -25.641 1.00 88.44 115 PHE A N 1
ATOM 949 C CA . PHE A 1 115 ? 15.398 -1.169 -24.583 1.00 88.44 115 PHE A CA 1
ATOM 950 C C . PHE A 1 115 ? 16.104 -2.412 -25.106 1.00 88.44 115 PHE A C 1
ATOM 952 O O . PHE A 1 115 ? 15.755 -2.961 -26.153 1.00 88.44 115 PHE A O 1
ATOM 959 N N . THR A 1 116 ? 17.103 -2.835 -24.340 1.00 85.31 116 THR A N 1
ATOM 960 C CA . THR A 1 116 ? 17.894 -4.026 -24.612 1.00 85.31 116 THR A CA 1
ATOM 961 C C . THR A 1 116 ? 17.627 -5.046 -23.511 1.00 85.31 116 THR A C 1
ATOM 963 O O . THR A 1 116 ? 17.705 -4.708 -22.329 1.00 85.31 116 THR A O 1
ATOM 966 N N . THR A 1 117 ? 17.260 -6.274 -23.866 1.00 79.50 117 THR A N 1
ATOM 967 C CA . THR A 1 117 ? 17.043 -7.352 -22.897 1.00 79.50 117 THR A CA 1
ATOM 968 C C . THR A 1 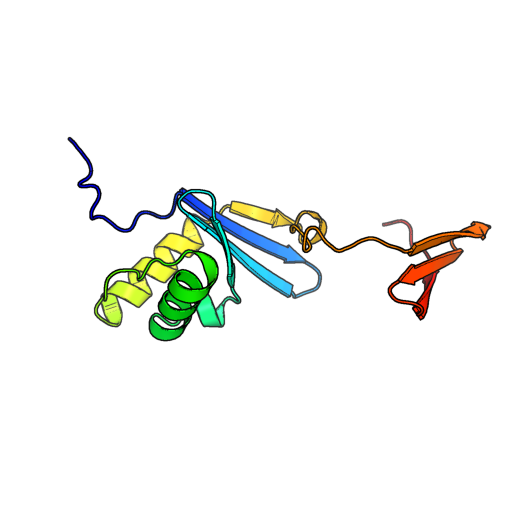117 ? 18.379 -7.936 -22.466 1.00 79.50 117 THR A C 1
ATOM 970 O O . THR A 1 117 ? 19.037 -8.614 -23.251 1.00 79.50 117 THR A O 1
ATOM 973 N N . THR A 1 118 ? 18.769 -7.739 -21.211 1.00 74.00 118 THR A N 1
ATOM 974 C CA . THR A 1 118 ? 19.901 -8.464 -20.625 1.00 74.00 118 THR A CA 1
ATOM 975 C C . THR A 1 118 ? 19.419 -9.831 -20.146 1.00 74.00 118 THR A C 1
ATOM 977 O O . THR A 1 118 ? 18.393 -9.912 -19.467 1.00 74.00 118 THR A O 1
ATOM 980 N N . LYS A 1 119 ? 20.135 -10.913 -20.480 1.00 60.81 119 LYS A N 1
ATOM 981 C CA . LYS A 1 119 ? 19.915 -12.203 -19.809 1.00 60.81 119 LYS A CA 1
ATOM 982 C C . LYS A 1 119 ? 20.250 -12.020 -18.323 1.00 60.81 119 LYS A C 1
ATOM 984 O O . LYS A 1 119 ? 21.346 -11.556 -18.013 1.00 60.81 119 LYS A O 1
ATOM 989 N N . LEU A 1 120 ? 19.273 -12.297 -17.460 1.00 5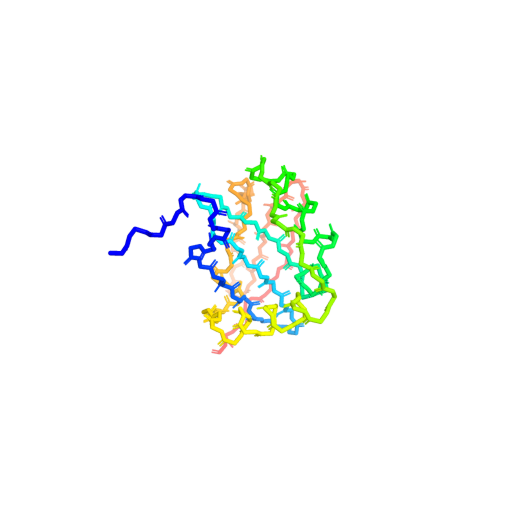1.09 120 LEU A N 1
ATOM 990 C CA . LEU A 1 120 ? 19.428 -12.346 -16.002 1.00 51.09 120 LEU A CA 1
ATOM 991 C C . LEU A 1 120 ? 20.118 -13.642 -15.581 1.00 51.09 120 LEU A C 1
ATOM 993 O O . LEU A 1 120 ? 19.854 -14.672 -16.244 1.00 51.09 120 LEU A O 1
#

Radius of gyration: 19.1 Å; chains: 1; bounding box: 39×27×54 Å